Protein AF-A0AAD7VXL4-F1 (afdb_monomer)

Sequence (66 aa):
YCPLRSQKRVCRPCPEGWEQSNSKCYYFSTKRKSWNDSRSDCLKQGADLVIIESKEEQILEDGTAR

Organism: NCBI:txid143900

Secondary structure (DSSP, 8-state):
---EETTEE---PPPTT-EEETTEEE---SS---HHHHHHHHHHTT--------S-S-S-S-----

pLDDT: mean 70.55, std 14.56, range [40.16, 87.19]

Solvent-accessible surface area (backbone atoms only — not comparable to full-atom values): 4460 Å² total; per-residue (Å²): 46,43,51,78,53,96,92,38,75,56,71,45,82,51,60,92,88,37,48,75,54,90,57,39,60,46,74,79,73,93,66,92,63,55,73,68,59,49,37,53,52,27,48,75,70,77,40,78,65,75,85,78,76,78,91,62,87,51,92,65,80,67,89,78,93,126

Foldseek 3Di:
DWDQDPNDTDQDDDPPQWDDDDRDTHHDDPDDDPPVVQQVVCVVVVHGDDPPPPDPPDPDVPDDDD

Mean predicted aligned error: 11.74 Å

Radius of gyration: 16.47 Å; Cα contacts (8 Å, |Δi|>4): 47; chains: 1; bounding box: 46×40×29 Å

InterPro domains:
  IPR016186 C-type lectin-like/link domain superfamily [G3DSA:3.10.100.10] (4-61)
  IPR016187 C-type lectin fold [SSF56436] (9-58)
  IPR051379 C-type Lectin Receptor Immune Modulators [PTHR46746] (6-58)

Structure (mmCIF, N/CA/C/O backbone):
data_AF-A0AAD7VXL4-F1
#
_entry.id   AF-A0AAD7VXL4-F1
#
loop_
_atom_site.group_PDB
_atom_site.id
_atom_site.type_symbol
_atom_site.label_atom_id
_atom_site.label_alt_id
_atom_site.label_comp_id
_atom_site.label_asym_id
_atom_site.label_entity_id
_atom_site.label_seq_id
_atom_site.pdbx_PDB_ins_code
_atom_site.Cartn_x
_atom_site.Cartn_y
_atom_site.Cartn_z
_atom_site.occupancy
_atom_site.B_iso_or_equiv
_atom_site.auth_seq_id
_atom_site.auth_comp_id
_atom_site.auth_asym_id
_atom_site.auth_atom_id
_atom_site.pdbx_PDB_model_num
ATOM 1 N N . TYR A 1 1 ? -6.500 -3.365 7.300 1.00 79.88 1 TYR A N 1
ATOM 2 C CA . TYR A 1 1 ? -6.468 -1.946 7.722 1.00 79.88 1 TYR A CA 1
ATOM 3 C C . TYR A 1 1 ? -7.694 -1.593 8.562 1.00 79.88 1 TYR A C 1
ATOM 5 O O . TYR A 1 1 ? -8.719 -2.262 8.453 1.00 79.88 1 TYR A O 1
ATOM 13 N N . CYS A 1 2 ? -7.590 -0.584 9.434 1.00 81.19 2 CYS A N 1
ATOM 14 C CA . CYS A 1 2 ? -8.601 -0.306 10.459 1.00 81.19 2 CYS A CA 1
ATOM 15 C C . CYS A 1 2 ? -9.071 1.162 10.474 1.00 81.19 2 CYS A C 1
ATOM 17 O O . CYS A 1 2 ? -8.586 1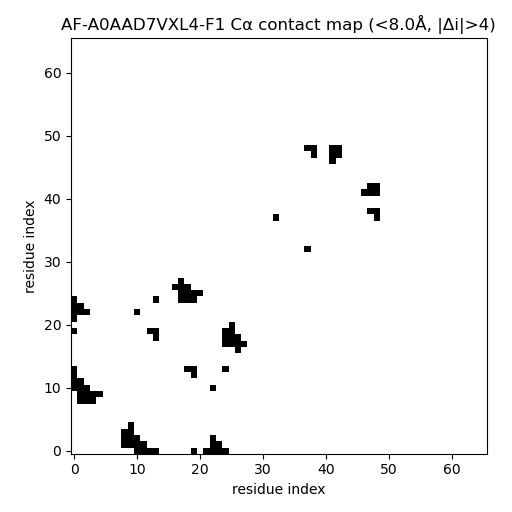.956 11.282 1.00 81.19 2 CYS A O 1
ATOM 19 N N . PRO A 1 3 ? -9.996 1.548 9.575 1.00 78.25 3 PRO A N 1
ATOM 20 C CA . PRO A 1 3 ? -10.567 2.889 9.565 1.00 78.25 3 PRO A CA 1
ATOM 21 C C . PRO A 1 3 ? -11.494 3.132 10.766 1.00 78.25 3 PRO A C 1
ATOM 23 O O . PRO A 1 3 ? -12.182 2.227 11.252 1.00 78.25 3 PRO A O 1
ATOM 26 N N . LEU A 1 4 ? -11.551 4.389 11.209 1.00 80.50 4 LEU A N 1
ATOM 27 C CA . LEU A 1 4 ? -12.591 4.874 12.113 1.00 80.50 4 LEU A CA 1
ATOM 28 C C . LEU A 1 4 ? -13.858 5.135 11.298 1.00 80.50 4 LEU A C 1
ATOM 30 O O . LEU A 1 4 ? -13.870 6.000 10.425 1.00 80.50 4 LEU A O 1
ATOM 34 N N . ARG A 1 5 ? -14.932 4.396 11.579 1.00 78.81 5 ARG A N 1
ATOM 35 C CA . ARG A 1 5 ? -16.246 4.615 10.968 1.00 78.81 5 ARG A CA 1
ATOM 36 C C . ARG A 1 5 ? -17.271 4.806 12.077 1.00 78.81 5 ARG A C 1
ATOM 38 O O . ARG A 1 5 ? -17.452 3.918 12.904 1.00 78.81 5 ARG A O 1
ATOM 45 N N . SER A 1 6 ? -17.899 5.983 12.118 1.00 80.44 6 SER A N 1
ATOM 46 C CA . SER A 1 6 ? -18.919 6.338 13.121 1.00 80.44 6 SER A CA 1
ATOM 47 C C . SER A 1 6 ? -18.472 6.048 14.563 1.00 80.44 6 SER A C 1
ATOM 49 O O . SER A 1 6 ? -19.166 5.377 15.321 1.00 80.44 6 SER A O 1
ATOM 51 N N . GLN A 1 7 ? -17.265 6.508 14.910 1.00 78.50 7 GLN A N 1
ATOM 52 C CA . GLN A 1 7 ? -16.622 6.337 16.224 1.00 78.50 7 GLN A CA 1
ATOM 53 C C . GLN A 1 7 ? -16.330 4.894 16.666 1.00 78.50 7 GLN A C 1
ATOM 55 O O . GLN A 1 7 ? -15.960 4.656 17.814 1.00 78.50 7 GLN A O 1
ATOM 60 N N . LYS A 1 8 ? -16.406 3.922 15.752 1.00 82.62 8 LYS A N 1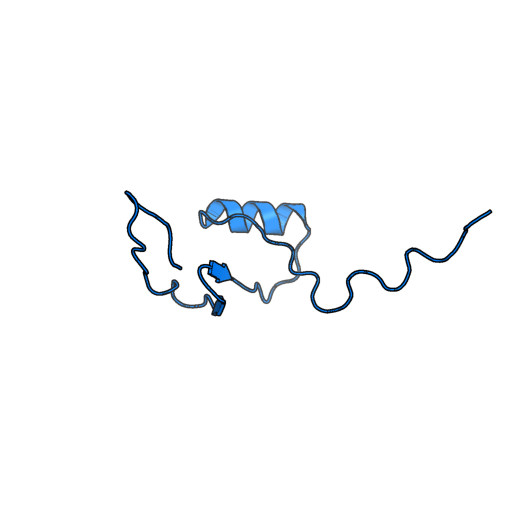
ATOM 61 C CA . LYS A 1 8 ? -15.934 2.555 15.988 1.00 82.62 8 LYS A CA 1
ATOM 62 C C . LYS A 1 8 ? -14.834 2.190 14.999 1.00 82.62 8 LYS A C 1
ATOM 64 O O . LYS A 1 8 ? -14.860 2.579 13.831 1.00 82.62 8 LYS A O 1
ATOM 69 N N . ARG A 1 9 ? -13.848 1.431 15.476 1.00 81.56 9 ARG A N 1
ATOM 70 C CA . ARG A 1 9 ? -12.815 0.833 14.628 1.00 81.56 9 ARG A CA 1
ATOM 71 C C . ARG A 1 9 ? -13.384 -0.423 13.976 1.00 81.56 9 ARG A C 1
ATOM 73 O O . ARG A 1 9 ? -13.692 -1.385 14.670 1.00 81.56 9 ARG A O 1
ATOM 80 N N . VAL A 1 10 ? -13.530 -0.406 12.652 1.00 83.44 10 VAL A N 1
ATOM 81 C CA . VAL A 1 10 ? -13.933 -1.587 11.875 1.00 83.44 10 VAL A CA 1
ATOM 82 C C . VAL A 1 10 ? -12.708 -2.077 11.125 1.00 83.44 10 VAL A C 1
ATOM 84 O O . VAL A 1 10 ? -12.372 -1.551 10.067 1.00 83.44 10 VAL A O 1
ATOM 87 N N . CYS A 1 11 ? -12.010 -3.059 11.690 1.00 84.44 11 CYS A N 1
ATOM 88 C CA . CYS A 1 11 ? -10.808 -3.594 11.068 1.00 84.44 11 CYS A CA 1
ATOM 89 C C . CYS A 1 11 ? -11.169 -4.626 9.994 1.00 84.44 11 CYS A C 1
ATOM 91 O O . CYS A 1 11 ? -12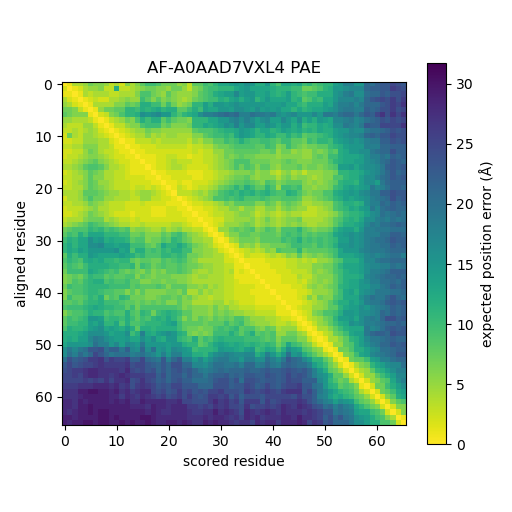.005 -5.501 10.209 1.00 84.44 11 CYS A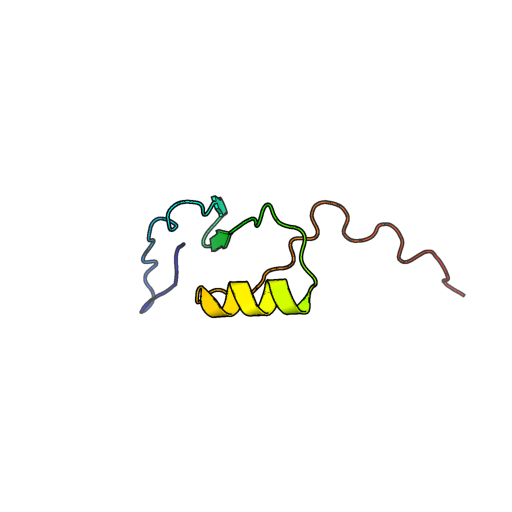 O 1
ATOM 93 N N . ARG A 1 12 ? -10.523 -4.520 8.833 1.00 86.50 12 ARG A N 1
ATOM 94 C CA . ARG A 1 12 ? -10.598 -5.499 7.743 1.00 86.50 12 ARG A CA 1
ATOM 95 C C . ARG A 1 12 ? -9.212 -6.094 7.491 1.00 86.50 12 ARG A C 1
ATOM 97 O O . ARG A 1 12 ? -8.228 -5.367 7.681 1.00 86.50 12 ARG A O 1
ATOM 104 N N . PRO A 1 13 ? -9.106 -7.362 7.062 1.00 86.38 13 PRO A N 1
ATOM 105 C CA . PRO A 1 13 ? -7.834 -7.913 6.603 1.00 86.38 13 PRO A CA 1
ATOM 106 C C . PRO A 1 13 ? -7.289 -7.100 5.420 1.00 86.38 13 PRO A C 1
ATOM 108 O O . PRO A 1 13 ? -8.040 -6.401 4.732 1.00 86.38 13 PRO A O 1
ATOM 111 N N . CYS A 1 14 ? -5.971 -7.131 5.227 1.00 87.19 14 CYS A N 1
ATOM 112 C CA . CYS A 1 14 ? -5.369 -6.560 4.025 1.00 87.19 14 CYS A CA 1
ATOM 113 C C . CYS A 1 14 ? -5.688 -7.429 2.798 1.00 87.19 14 CYS A C 1
ATOM 115 O O . CYS A 1 14 ? -5.921 -8.629 2.960 1.00 87.19 14 CYS A O 1
ATOM 117 N N . PRO A 1 15 ? -5.738 -6.841 1.588 1.00 85.75 15 PRO A N 1
ATOM 118 C CA . PRO A 1 15 ? -5.876 -7.621 0.363 1.00 85.75 15 PRO A CA 1
ATOM 119 C C . PRO A 1 15 ? -4.708 -8.602 0.187 1.00 85.75 15 PRO A C 1
ATOM 121 O O . PRO A 1 15 ? -3.636 -8.419 0.766 1.00 85.75 15 PRO A O 1
ATOM 124 N N . GLU A 1 16 ? -4.902 -9.633 -0.631 1.00 84.31 16 GLU A N 1
ATOM 125 C CA . GLU A 1 16 ? -3.841 -10.594 -0.944 1.00 84.31 16 GLU A CA 1
ATOM 126 C C . GLU A 1 16 ? -2.622 -9.889 -1.566 1.00 84.31 16 GLU A C 1
ATOM 128 O O . GLU A 1 16 ? -2.765 -9.022 -2.429 1.00 84.31 16 GLU A O 1
ATOM 133 N N . GLY A 1 17 ? -1.418 -10.232 -1.097 1.00 82.88 17 GLY A N 1
ATOM 134 C CA . GLY A 1 17 ? -0.169 -9.596 -1.532 1.00 82.88 17 GLY A CA 1
ATOM 135 C C . GLY A 1 17 ? 0.139 -8.241 -0.879 1.00 82.88 17 GLY A C 1
ATOM 136 O O . GLY A 1 17 ? 1.124 -7.609 -1.254 1.00 82.88 17 G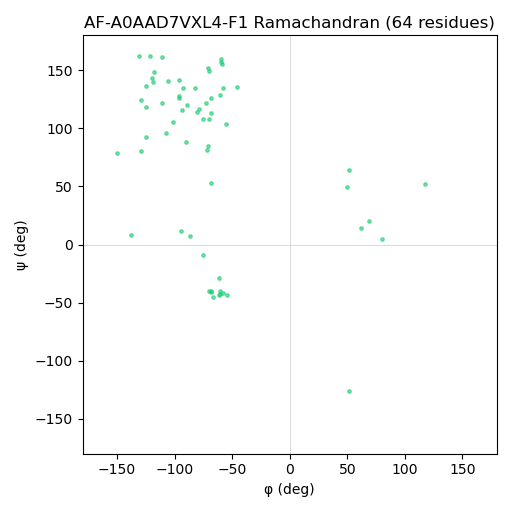LY A O 1
ATOM 137 N N . TRP A 1 18 ? -0.670 -7.792 0.087 1.00 85.56 18 TRP A N 1
ATOM 138 C CA . TRP A 1 18 ? -0.415 -6.590 0.885 1.00 85.56 18 TRP A CA 1
ATOM 139 C C . TRP A 1 18 ? 0.032 -6.957 2.297 1.00 85.56 18 TRP A C 1
ATOM 141 O O . TRP A 1 18 ? -0.534 -7.845 2.934 1.00 85.56 18 TRP A O 1
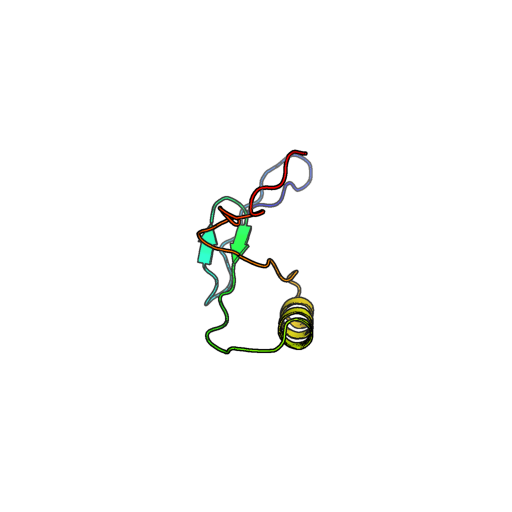ATOM 151 N N . GLU A 1 19 ? 0.996 -6.212 2.826 1.00 84.88 19 GLU A N 1
ATOM 152 C CA . GLU A 1 19 ? 1.483 -6.384 4.188 1.00 84.88 19 GLU A CA 1
ATOM 153 C C . GLU A 1 19 ? 0.727 -5.472 5.158 1.00 84.88 19 GLU A C 1
ATOM 155 O O . GLU A 1 19 ? 0.507 -4.284 4.895 1.00 84.88 19 GLU A O 1
ATOM 160 N N . GLN A 1 20 ? 0.312 -6.023 6.300 1.00 83.44 20 GLN A N 1
ATOM 161 C CA . GLN A 1 20 ? -0.343 -5.246 7.342 1.00 83.44 20 GLN A CA 1
ATOM 162 C C . GLN A 1 20 ? 0.689 -4.662 8.305 1.00 83.44 20 GLN A C 1
ATOM 164 O O . GLN A 1 20 ? 1.371 -5.399 9.008 1.00 83.44 20 GLN A O 1
ATOM 169 N N . SER A 1 21 ? 0.719 -3.334 8.417 1.00 83.50 21 SER A N 1
ATOM 170 C CA . SER A 1 21 ? 1.465 -2.645 9.470 1.00 83.50 21 SER A CA 1
ATOM 171 C C . SER A 1 21 ? 0.560 -1.632 10.168 1.00 83.50 21 SER A C 1
ATOM 173 O O . SER A 1 21 ? -0.081 -0.776 9.545 1.00 83.50 21 SER A O 1
ATOM 175 N N . ASN A 1 22 ? 0.453 -1.767 11.492 1.00 82.56 22 ASN A N 1
ATOM 176 C CA . ASN A 1 22 ? -0.485 -1.022 12.329 1.00 82.56 22 ASN A CA 1
ATOM 177 C C . ASN A 1 22 ? -1.933 -1.107 11.795 1.00 82.56 22 ASN A C 1
ATOM 179 O O . ASN A 1 22 ? -2.500 -2.181 11.582 1.00 82.56 22 ASN A O 1
ATOM 183 N N . SER A 1 23 ? -2.562 0.050 11.584 1.00 83.25 23 SER A N 1
ATOM 184 C CA . SER A 1 23 ? -3.922 0.168 11.051 1.00 83.25 23 SER A CA 1
ATOM 185 C C . SER A 1 23 ? -3.955 0.368 9.531 1.00 83.25 23 SER A C 1
ATOM 187 O O . SER A 1 23 ? -5.021 0.682 9.003 1.00 83.25 23 SER A O 1
ATOM 189 N N . LYS A 1 24 ? -2.833 0.174 8.825 1.00 82.75 24 LYS A N 1
ATOM 190 C CA . LYS A 1 24 ? -2.678 0.394 7.378 1.00 82.75 24 LYS A CA 1
ATOM 191 C C . LYS A 1 24 ? -2.246 -0.896 6.662 1.00 82.75 24 LYS A C 1
ATOM 193 O O . LYS A 1 24 ? -1.827 -1.859 7.299 1.00 82.75 24 LYS A O 1
ATOM 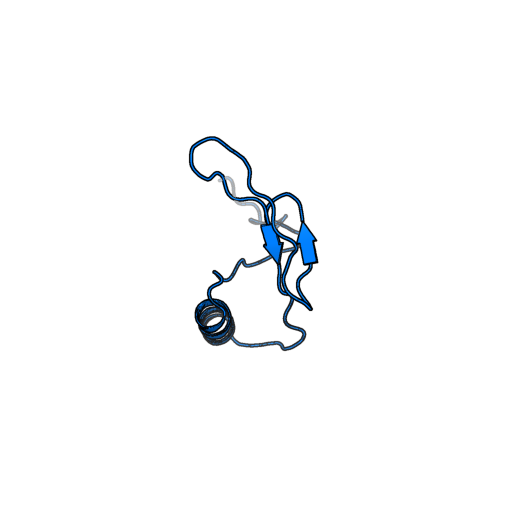198 N N . CYS A 1 25 ? -2.427 -0.922 5.345 1.00 85.44 25 CYS A N 1
ATOM 199 C CA . CYS A 1 25 ? -1.937 -1.984 4.465 1.00 85.44 25 CYS A CA 1
ATOM 200 C C . CYS A 1 25 ? -0.959 -1.360 3.475 1.00 85.44 25 CYS A C 1
ATOM 202 O O . CYS A 1 25 ? -1.227 -0.265 2.980 1.00 85.44 25 CYS A O 1
ATOM 204 N N . TYR A 1 26 ? 0.129 -2.060 3.181 1.00 82.50 26 TYR A N 1
ATOM 205 C CA . TYR A 1 26 ? 1.191 -1.596 2.299 1.00 82.50 26 TYR A CA 1
ATOM 206 C C . TYR A 1 26 ? 1.414 -2.603 1.177 1.00 82.50 26 TYR A C 1
ATOM 208 O O . TYR A 1 26 ? 1.438 -3.809 1.413 1.00 82.50 26 TYR A O 1
ATOM 216 N N . TYR A 1 27 ? 1.568 -2.098 -0.043 1.00 80.56 27 TYR A N 1
ATOM 217 C CA . TYR A 1 27 ? 1.917 -2.902 -1.204 1.00 80.56 27 TYR A CA 1
ATOM 218 C C . TYR A 1 27 ? 3.329 -2.558 -1.644 1.00 80.56 27 TYR A C 1
ATOM 220 O O . TYR A 1 27 ? 3.622 -1.411 -1.982 1.00 80.56 27 TYR A O 1
ATOM 228 N N . PHE A 1 28 ? 4.192 -3.566 -1.662 1.00 76.56 28 PHE A N 1
ATOM 229 C CA . PHE A 1 28 ? 5.571 -3.424 -2.094 1.00 76.56 28 PHE A CA 1
ATOM 230 C C . PHE A 1 28 ? 5.698 -3.950 -3.522 1.00 76.56 28 PHE A C 1
ATOM 232 O O . PHE A 1 28 ? 5.673 -5.156 -3.768 1.00 76.56 28 PHE A O 1
ATOM 239 N N . SER A 1 29 ? 5.825 -3.037 -4.486 1.00 72.06 29 SER A N 1
ATOM 240 C CA . SER A 1 29 ? 6.124 -3.416 -5.868 1.00 72.06 29 SER A CA 1
ATOM 241 C C . SER A 1 29 ? 7.546 -3.973 -5.952 1.00 72.06 29 SER A C 1
ATOM 243 O O . SER A 1 29 ? 8.507 -3.298 -5.596 1.00 72.06 29 SER A O 1
ATOM 245 N N . THR A 1 30 ? 7.700 -5.173 -6.509 1.00 71.94 30 THR A N 1
ATOM 246 C CA . THR A 1 30 ? 9.014 -5.754 -6.843 1.00 71.94 30 THR A CA 1
ATOM 247 C C . THR A 1 30 ? 9.636 -5.131 -8.097 1.00 71.94 30 THR A C 1
ATOM 249 O O . THR A 1 30 ? 10.798 -5.380 -8.414 1.00 71.94 30 THR A O 1
ATOM 252 N N . LYS A 1 31 ? 8.876 -4.308 -8.831 1.00 70.12 31 LYS A N 1
ATOM 253 C CA . LYS A 1 31 ? 9.317 -3.636 -10.057 1.00 70.12 31 LYS A CA 1
ATOM 254 C C . LYS A 1 31 ? 9.797 -2.224 -9.741 1.00 70.12 31 LYS A C 1
ATOM 256 O O . LYS A 1 31 ? 9.042 -1.436 -9.172 1.00 70.12 31 LYS A O 1
ATOM 261 N N . ARG A 1 32 ? 11.008 -1.889 -10.196 1.00 66.69 32 ARG A N 1
ATOM 262 C CA . ARG A 1 32 ? 11.504 -0.507 -10.241 1.00 66.69 32 ARG A CA 1
ATOM 263 C C . ARG A 1 32 ? 10.789 0.242 -11.361 1.00 66.69 32 ARG A C 1
ATOM 265 O O . ARG A 1 32 ? 10.846 -0.174 -12.515 1.00 66.69 32 ARG A O 1
ATOM 272 N N . LYS A 1 33 ? 10.108 1.326 -11.011 1.00 68.75 33 LYS A N 1
ATOM 273 C CA . LYS A 1 33 ? 9.408 2.216 -11.941 1.00 68.75 33 LYS A CA 1
ATOM 274 C C . LYS A 1 33 ? 9.788 3.657 -11.635 1.00 68.75 33 LYS A C 1
ATOM 276 O O . LYS A 1 33 ? 10.294 3.942 -10.550 1.00 68.75 33 LYS A O 1
ATOM 281 N N . SER A 1 34 ? 9.540 4.560 -12.583 1.00 76.31 34 SER A N 1
ATOM 282 C CA . SER A 1 34 ? 9.645 5.989 -12.295 1.00 76.31 34 SER A CA 1
ATOM 283 C C . SER A 1 34 ? 8.665 6.362 -11.176 1.00 76.31 34 SER A C 1
ATOM 285 O O . SER A 1 34 ? 7.668 5.667 -10.937 1.00 76.31 34 SER A O 1
ATOM 287 N N . TRP A 1 35 ? 8.939 7.462 -10.476 1.00 70.44 35 TRP A N 1
ATOM 288 C CA . TRP A 1 35 ? 8.060 7.951 -9.414 1.00 70.44 35 TRP A CA 1
ATOM 289 C C . TRP A 1 35 ? 6.622 8.153 -9.915 1.00 70.44 35 TRP A C 1
ATOM 291 O O . TRP A 1 35 ? 5.662 7.712 -9.283 1.00 70.44 35 TRP A O 1
ATOM 301 N N . ASN A 1 36 ? 6.481 8.746 -11.104 1.00 74.69 36 ASN A N 1
ATOM 302 C CA . ASN A 1 36 ? 5.185 9.071 -11.687 1.00 74.69 36 ASN A CA 1
ATOM 303 C C . ASN A 1 36 ? 4.396 7.810 -12.083 1.00 74.69 36 ASN A C 1
ATOM 305 O O . ASN A 1 36 ? 3.197 7.721 -11.816 1.00 74.69 36 ASN A O 1
ATOM 309 N N . ASP A 1 37 ? 5.078 6.806 -12.642 1.00 75.69 37 ASP A N 1
ATOM 310 C CA . ASP A 1 37 ? 4.456 5.526 -13.001 1.00 75.69 37 ASP A CA 1
ATOM 311 C C . ASP A 1 37 ? 4.041 4.732 -11.758 1.00 75.69 37 ASP A C 1
ATOM 313 O O . A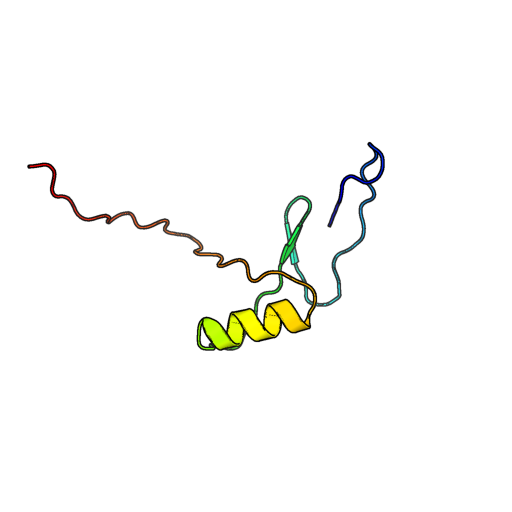SP A 1 37 ? 2.948 4.169 -11.714 1.00 75.69 37 ASP A O 1
ATOM 317 N N . SER A 1 38 ? 4.885 4.731 -10.721 1.00 74.44 38 SER A N 1
ATOM 318 C CA . SER A 1 38 ? 4.576 4.090 -9.435 1.00 74.44 38 SER A CA 1
ATOM 319 C C . SER A 1 38 ? 3.339 4.720 -8.796 1.00 74.44 38 SER A C 1
ATOM 321 O O . SER A 1 38 ? 2.454 4.012 -8.316 1.00 74.44 38 SER A O 1
ATOM 323 N N . ARG A 1 39 ? 3.235 6.055 -8.849 1.00 76.50 39 ARG A N 1
ATOM 324 C CA . ARG A 1 39 ? 2.083 6.785 -8.313 1.00 76.50 39 ARG A CA 1
ATOM 325 C C . ARG A 1 39 ? 0.814 6.488 -9.097 1.00 76.50 39 ARG A C 1
ATOM 327 O O . ARG A 1 39 ? -0.222 6.226 -8.491 1.00 76.50 39 ARG A O 1
ATOM 334 N N . SER A 1 40 ? 0.896 6.489 -10.428 1.00 78.06 40 SER A N 1
ATOM 335 C CA . SER A 1 40 ? -0.237 6.152 -11.295 1.00 78.06 40 SER A CA 1
ATOM 336 C C . SER A 1 40 ? -0.780 4.751 -11.001 1.00 78.06 40 SER A C 1
ATOM 338 O O . SER A 1 40 ? -1.994 4.561 -10.921 1.00 78.06 40 SER A O 1
ATOM 340 N N . ASP A 1 41 ? 0.100 3.776 -10.777 1.00 75.12 41 ASP A N 1
ATOM 341 C CA . ASP A 1 41 ? -0.309 2.409 -10.465 1.00 75.12 41 ASP A CA 1
ATOM 342 C C . ASP A 1 41 ? -0.940 2.264 -9.077 1.00 75.12 41 ASP A C 1
ATOM 344 O O . ASP A 1 41 ? -1.950 1.572 -8.952 1.00 75.12 41 ASP A O 1
ATOM 348 N N . CYS A 1 42 ? -0.416 2.939 -8.049 1.00 74.50 42 CYS A N 1
ATOM 349 C CA . CYS A 1 42 ? -1.055 2.945 -6.729 1.00 74.50 42 CYS A CA 1
ATOM 350 C C . CYS A 1 42 ? -2.460 3.556 -6.784 1.00 74.50 42 CYS A C 1
ATOM 352 O O . CYS A 1 42 ? -3.403 2.957 -6.262 1.00 74.50 42 CYS A O 1
ATOM 354 N N . LEU A 1 43 ? -2.619 4.675 -7.501 1.00 78.56 43 LEU A N 1
ATOM 355 C CA . LEU A 1 43 ? -3.919 5.325 -7.689 1.00 78.56 43 LEU A CA 1
ATOM 356 C C . LEU A 1 43 ? -4.923 4.407 -8.400 1.00 78.56 43 LEU A C 1
ATOM 358 O O . LEU A 1 43 ? -6.083 4.334 -7.992 1.00 78.56 43 LEU A O 1
ATOM 362 N N . LYS A 1 44 ? -4.487 3.648 -9.416 1.00 78.62 44 LYS A N 1
ATOM 363 C CA . LYS A 1 44 ? -5.332 2.643 -10.091 1.00 78.62 44 LYS A CA 1
ATOM 364 C C . LYS A 1 44 ? -5.803 1.531 -9.154 1.00 78.62 44 LYS A C 1
ATOM 366 O O . LYS A 1 44 ? -6.871 0.972 -9.379 1.00 78.62 44 LYS A O 1
ATOM 371 N N . GLN A 1 45 ? -5.034 1.212 -8.115 1.00 72.81 45 GLN A N 1
ATOM 372 C CA . GLN A 1 45 ? -5.407 0.214 -7.109 1.00 72.81 45 GLN A CA 1
ATOM 373 C C . GLN A 1 45 ? -6.254 0.791 -5.961 1.00 72.81 45 GLN A C 1
ATOM 375 O O . GLN A 1 45 ? -6.531 0.089 -4.990 1.00 72.81 45 GLN A O 1
ATOM 380 N N . GLY A 1 46 ? -6.687 2.055 -6.053 1.00 71.00 46 GLY A N 1
ATOM 381 C CA . GLY A 1 46 ? -7.467 2.710 -4.998 1.00 71.00 46 GLY A CA 1
ATOM 382 C C . GLY A 1 46 ? -6.661 2.969 -3.722 1.00 71.00 46 GLY A C 1
ATOM 383 O O . GLY A 1 46 ? -7.241 3.148 -2.651 1.00 71.00 46 GLY A O 1
ATOM 384 N N . ALA A 1 47 ? -5.333 2.972 -3.833 1.00 71.81 47 ALA A N 1
ATOM 385 C CA . ALA A 1 47 ? -4.408 3.320 -2.771 1.00 71.81 47 ALA A CA 1
ATOM 386 C C . ALA A 1 47 ? -3.709 4.642 -3.098 1.00 71.81 47 ALA A C 1
ATOM 388 O O . ALA A 1 47 ? -3.663 5.072 -4.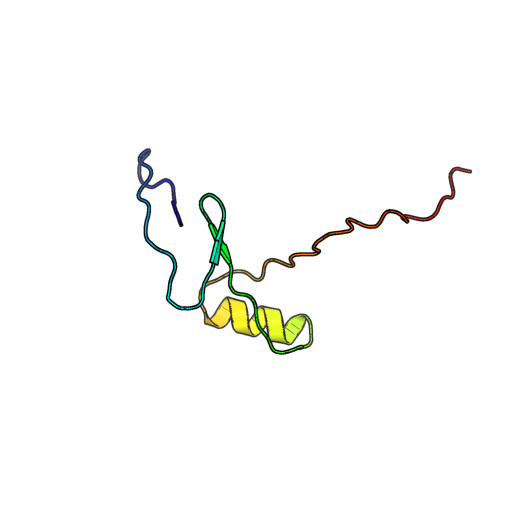249 1.00 71.81 47 ALA A O 1
ATOM 389 N N . ASP A 1 48 ? -3.139 5.281 -2.082 1.00 68.50 48 ASP A N 1
ATOM 390 C CA . ASP A 1 48 ? -2.183 6.360 -2.310 1.00 68.50 48 ASP A CA 1
ATOM 391 C C . ASP A 1 48 ? -0.768 5.785 -2.242 1.00 68.50 48 ASP A C 1
ATOM 393 O O . ASP A 1 48 ? -0.491 4.890 -1.433 1.00 68.50 48 ASP A O 1
ATOM 397 N N . LEU A 1 49 ? 0.116 6.272 -3.111 1.00 65.00 49 LEU A N 1
ATOM 398 C CA . LEU A 1 49 ? 1.515 5.866 -3.091 1.00 65.00 49 LEU A CA 1
ATOM 399 C C . LEU A 1 49 ? 2.144 6.431 -1.820 1.00 65.00 49 LEU A C 1
ATOM 401 O O . LEU A 1 49 ? 2.318 7.640 -1.685 1.00 65.00 49 LEU A O 1
ATOM 405 N N . VAL A 1 50 ? 2.528 5.550 -0.905 1.00 59.38 50 VAL A N 1
ATOM 406 C CA . VAL A 1 50 ? 3.390 5.921 0.213 1.00 59.38 50 VAL A CA 1
ATOM 407 C C . VAL A 1 50 ? 4.818 5.628 -0.216 1.00 59.38 50 VAL A C 1
ATOM 409 O O . VAL A 1 50 ? 5.168 4.475 -0.464 1.00 59.38 50 VAL A O 1
ATOM 412 N N . ILE A 1 51 ? 5.639 6.670 -0.322 1.00 56.81 51 ILE A N 1
ATOM 413 C CA . ILE A 1 51 ? 7.084 6.501 -0.444 1.00 56.81 51 ILE A CA 1
ATOM 414 C C . ILE A 1 51 ? 7.556 6.000 0.920 1.00 56.81 51 ILE A C 1
ATOM 416 O O . ILE A 1 51 ? 7.506 6.729 1.907 1.00 56.81 51 ILE A O 1
ATOM 420 N N . ILE A 1 52 ? 7.932 4.726 0.994 1.00 52.84 52 ILE A N 1
ATOM 421 C CA . ILE A 1 52 ? 8.626 4.189 2.161 1.00 52.84 52 ILE A CA 1
ATOM 422 C C . ILE A 1 52 ? 10.110 4.391 1.882 1.00 52.84 52 ILE A C 1
ATOM 424 O O . ILE A 1 52 ? 10.766 3.533 1.295 1.00 52.84 52 ILE A O 1
ATOM 428 N N . GLU A 1 53 ? 10.629 5.552 2.268 1.00 46.88 53 GLU A N 1
ATOM 429 C CA . GLU A 1 53 ? 12.065 5.725 2.476 1.00 46.88 53 GLU A CA 1
ATOM 430 C C . GLU A 1 53 ? 12.426 4.963 3.762 1.00 46.88 53 GLU A C 1
ATOM 432 O O . GLU A 1 53 ? 12.427 5.510 4.858 1.00 46.88 53 GLU A O 1
ATOM 437 N N . SER A 1 54 ? 12.610 3.643 3.673 1.00 43.81 54 SER A N 1
ATOM 438 C CA . SER A 1 54 ? 13.228 2.865 4.757 1.00 43.81 54 SER A CA 1
ATOM 439 C C . SER A 1 54 ? 14.707 2.714 4.421 1.00 43.81 54 SER A C 1
ATOM 441 O O . SER A 1 54 ? 14.999 2.227 3.331 1.00 43.81 54 SER A O 1
ATOM 443 N N . LYS A 1 55 ? 15.667 3.065 5.275 1.00 41.78 55 LYS A N 1
ATOM 444 C CA . LYS A 1 55 ? 15.714 3.146 6.752 1.00 41.78 55 LYS A CA 1
ATOM 445 C C . LYS A 1 55 ? 16.436 4.423 7.240 1.00 41.78 55 LYS A C 1
ATOM 447 O O . LYS A 1 55 ? 16.703 4.592 8.427 1.00 41.78 55 LYS A O 1
ATOM 452 N N . GLU A 1 56 ? 16.744 5.308 6.305 1.00 49.03 56 GLU A N 1
ATOM 453 C CA . GLU A 1 56 ? 17.628 6.451 6.419 1.00 49.03 56 GLU A CA 1
ATOM 454 C C . GLU A 1 56 ? 16.852 7.705 6.001 1.00 49.03 56 GLU A C 1
ATOM 456 O O . GLU A 1 56 ? 16.823 8.053 4.826 1.00 49.03 56 GLU A O 1
ATOM 461 N N . GLU A 1 57 ? 16.230 8.409 6.946 1.00 50.06 57 GLU A N 1
ATOM 462 C CA . GLU A 1 57 ? 15.771 9.794 6.746 1.00 50.06 57 GLU A CA 1
ATOM 463 C C . GLU A 1 57 ? 16.985 10.729 6.618 1.00 50.06 57 GLU A C 1
ATOM 465 O O . GLU A 1 57 ? 17.126 11.683 7.367 1.00 50.06 57 GLU A O 1
ATOM 470 N N . GLN A 1 58 ? 17.919 10.426 5.711 1.00 46.94 58 GLN A N 1
ATOM 471 C CA . GLN A 1 58 ? 18.978 11.347 5.337 1.00 46.94 58 GLN A CA 1
ATOM 472 C C . GLN A 1 58 ? 19.725 11.897 6.576 1.00 46.94 58 GLN A C 1
ATOM 474 O O . GLN A 1 58 ? 19.741 13.098 6.846 1.00 46.94 58 GLN A O 1
ATOM 479 N N . ILE A 1 59 ? 20.412 11.026 7.340 1.00 47.53 59 ILE A N 1
ATOM 480 C CA . ILE A 1 59 ? 21.641 11.504 7.995 1.00 47.53 59 ILE A CA 1
ATOM 481 C C . ILE A 1 59 ? 22.470 12.032 6.819 1.00 47.53 59 ILE A C 1
ATOM 483 O O . ILE A 1 59 ? 22.940 11.201 6.049 1.00 47.53 59 ILE A O 1
ATOM 487 N N . LEU A 1 60 ? 22.538 13.364 6.660 1.00 44.66 60 LEU A N 1
ATOM 488 C CA . LEU A 1 60 ? 23.067 14.167 5.535 1.00 44.66 60 LEU A CA 1
ATOM 489 C C . LEU A 1 60 ? 22.013 15.052 4.818 1.00 44.66 60 LEU A C 1
ATOM 491 O O . LEU A 1 60 ? 21.957 15.098 3.590 1.00 44.66 60 LEU A O 1
ATOM 495 N N . GLU A 1 61 ? 21.246 15.875 5.537 1.00 40.16 61 GLU A N 1
ATOM 496 C CA . GLU A 1 61 ? 21.352 17.306 5.199 1.00 40.16 61 GLU A CA 1
ATOM 497 C C . GLU A 1 61 ? 22.744 17.714 5.709 1.00 40.16 61 GLU A C 1
ATOM 499 O O . GLU A 1 61 ? 22.946 18.041 6.879 1.00 40.16 61 GLU A O 1
ATOM 504 N N . ASP A 1 62 ? 23.729 17.464 4.844 1.00 47.06 62 ASP A N 1
ATOM 505 C CA . ASP A 1 62 ? 25.149 17.753 5.003 1.00 47.06 62 ASP A CA 1
ATOM 506 C C . ASP A 1 62 ? 25.350 19.180 5.532 1.00 47.06 62 ASP A C 1
ATOM 508 O O . ASP A 1 62 ? 24.674 20.125 5.125 1.00 47.06 62 ASP A O 1
ATOM 512 N N . GLY A 1 63 ? 26.237 19.318 6.513 1.00 50.91 63 GLY A N 1
ATOM 513 C CA . GLY A 1 63 ? 26.336 20.510 7.334 1.00 50.91 63 GLY A CA 1
ATOM 514 C C . GLY A 1 63 ? 26.659 21.772 6.541 1.00 50.91 63 GLY A C 1
ATOM 515 O O . GLY A 1 63 ? 27.684 21.865 5.876 1.00 50.91 63 GLY A O 1
ATOM 516 N N . THR A 1 64 ? 25.867 22.824 6.731 1.00 47.44 64 THR A N 1
ATOM 517 C CA . THR A 1 64 ? 26.384 24.198 6.695 1.00 47.44 64 THR A CA 1
ATOM 518 C C . THR A 1 64 ? 25.546 25.095 7.608 1.00 47.44 64 THR A C 1
ATOM 520 O O . THR A 1 64 ? 24.699 25.861 7.163 1.00 47.44 64 THR A O 1
ATOM 523 N N . ALA A 1 65 ? 25.794 25.012 8.917 1.00 42.72 65 ALA A N 1
ATOM 524 C CA . ALA A 1 65 ? 25.562 26.159 9.785 1.00 42.72 65 ALA A CA 1
ATOM 525 C C . ALA A 1 65 ? 26.706 27.149 9.534 1.00 42.72 65 ALA A C 1
ATOM 527 O O . ALA A 1 65 ? 27.851 26.891 9.916 1.00 42.72 65 ALA A O 1
ATOM 528 N N . ARG A 1 66 ? 26.404 28.257 8.861 1.00 43.25 66 ARG A N 1
ATOM 529 C CA . ARG A 1 66 ? 27.228 29.461 8.877 1.00 43.25 66 ARG A CA 1
ATOM 530 C C . ARG A 1 66 ? 26.329 30.680 8.966 1.00 43.25 66 ARG A C 1
ATOM 532 O O . ARG A 1 66 ? 25.292 30.680 8.270 1.00 43.25 66 ARG A O 1
#